Protein AF-A0A8C5B2S1-F1 (afdb_monomer_lite)

Foldseek 3Di:
DLPDDVVLVVVLVVVVVVCVVVVHPDDDDDDPPQCDPPHNNCSVVSVVVSVVVSVVPPD

Sequence (59 aa):
MVSNADNCQTFIHSSIKFLRTHGFDGLDLDWEYPGSRGSPPEDKKRFTLLCKVGSRWYQ

Structure (mmCIF, N/CA/C/O backbone):
data_AF-A0A8C5B2S1-F1
#
_entry.id   AF-A0A8C5B2S1-F1
#
loop_
_atom_site.group_PDB
_atom_site.id
_atom_site.type_symbol
_atom_site.label_atom_id
_atom_site.label_alt_id
_atom_site.label_comp_id
_atom_site.label_asym_id
_atom_site.label_entity_id
_atom_site.label_seq_id
_atom_site.pdbx_PDB_ins_code
_atom_site.Cartn_x
_atom_site.Cartn_y
_atom_site.Cartn_z
_atom_site.occupancy
_atom_site.B_iso_or_equiv
_atom_site.auth_seq_id
_atom_site.auth_comp_id
_atom_site.auth_asym_id
_atom_site.auth_atom_id
_atom_site.pdbx_PDB_model_num
ATOM 1 N N . MET A 1 1 ? 7.787 3.712 1.230 1.00 89.69 1 MET A N 1
ATOM 2 C CA . MET A 1 1 ? 6.720 2.939 1.904 1.00 89.69 1 MET A CA 1
A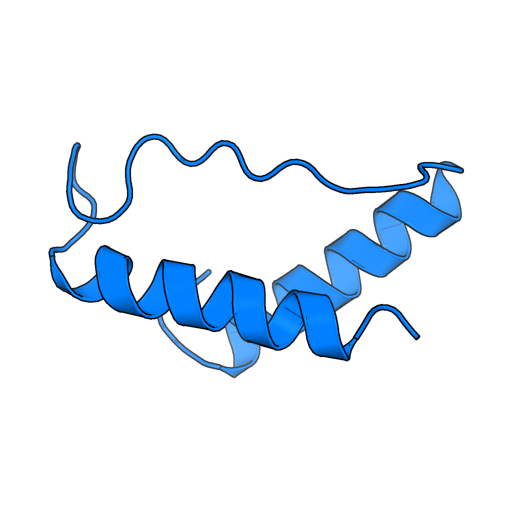TOM 3 C C . MET A 1 1 ? 7.012 1.441 1.889 1.00 89.69 1 MET A C 1
ATOM 5 O O . MET A 1 1 ? 7.325 0.911 2.939 1.00 89.69 1 MET A O 1
ATOM 9 N N . VAL A 1 2 ? 6.975 0.753 0.741 1.00 95.44 2 VAL A N 1
ATOM 10 C CA . VAL A 1 2 ? 7.106 -0.723 0.695 1.00 95.44 2 VAL A CA 1
ATOM 11 C C . VAL A 1 2 ? 8.544 -1.268 0.703 1.00 95.44 2 VAL A C 1
ATOM 13 O O . VAL A 1 2 ? 8.749 -2.478 0.685 1.00 95.44 2 VAL A O 1
ATOM 16 N N . SER A 1 3 ? 9.551 -0.394 0.693 1.00 92.88 3 SER A N 1
ATOM 17 C CA . SER A 1 3 ? 10.962 -0.761 0.516 1.00 92.88 3 SER A CA 1
ATOM 18 C C . SER A 1 3 ? 11.590 -1.479 1.715 1.00 92.88 3 SER A C 1
ATOM 20 O O . SER A 1 3 ? 12.590 -2.170 1.536 1.00 92.88 3 SER A O 1
ATOM 22 N N . ASN A 1 4 ? 11.020 -1.345 2.917 1.00 93.69 4 ASN A N 1
ATOM 23 C CA . ASN A 1 4 ? 11.437 -2.067 4.121 1.00 93.69 4 ASN A CA 1
ATOM 24 C C . ASN A 1 4 ? 10.243 -2.309 5.069 1.00 93.69 4 ASN A C 1
ATOM 26 O O . ASN A 1 4 ? 9.163 -1.741 4.881 1.00 93.69 4 ASN A O 1
ATOM 30 N N . ALA A 1 5 ? 10.443 -3.175 6.066 1.00 91.25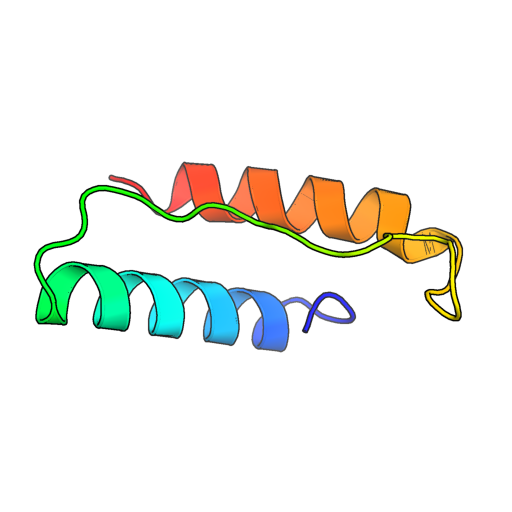 5 ALA A N 1
ATOM 31 C CA . ALA A 1 5 ? 9.390 -3.605 6.984 1.00 91.25 5 ALA A CA 1
ATOM 32 C C . ALA A 1 5 ? 8.897 -2.477 7.907 1.00 91.25 5 ALA A C 1
ATOM 34 O O . ALA A 1 5 ? 7.687 -2.316 8.058 1.00 91.25 5 ALA A O 1
ATOM 35 N N . ASP A 1 6 ? 9.801 -1.657 8.449 1.00 94.75 6 ASP A N 1
ATOM 36 C CA . ASP A 1 6 ? 9.458 -0.593 9.405 1.00 94.75 6 ASP A CA 1
ATOM 37 C C . ASP A 1 6 ? 8.581 0.496 8.770 1.00 94.75 6 ASP A C 1
ATOM 39 O O . ASP A 1 6 ? 7.596 0.954 9.356 1.00 94.75 6 ASP A O 1
ATOM 43 N N . ASN A 1 7 ? 8.878 0.871 7.523 1.00 95.50 7 ASN A N 1
ATOM 44 C CA . ASN A 1 7 ? 8.064 1.813 6.758 1.00 95.50 7 ASN A CA 1
ATOM 45 C C . ASN A 1 7 ? 6.676 1.239 6.445 1.00 95.50 7 ASN A C 1
ATOM 47 O O . ASN A 1 7 ? 5.686 1.971 6.470 1.00 95.50 7 ASN A O 1
ATOM 51 N N . CYS A 1 8 ? 6.598 -0.062 6.156 1.00 94.25 8 CYS A N 1
ATOM 52 C CA . CYS A 1 8 ? 5.335 -0.757 5.923 1.00 94.25 8 CYS A CA 1
ATOM 53 C C . CYS A 1 8 ? 4.485 -0.787 7.203 1.00 94.25 8 CYS A C 1
ATOM 55 O O . CYS A 1 8 ? 3.303 -0.452 7.168 1.00 94.25 8 CYS A O 1
ATOM 57 N N . GLN A 1 9 ? 5.096 -1.098 8.350 1.00 93.81 9 GLN A N 1
ATOM 58 C CA . GLN A 1 9 ? 4.418 -1.095 9.645 1.00 93.81 9 GLN A CA 1
ATOM 59 C C . GLN A 1 9 ? 3.933 0.307 10.030 1.00 93.81 9 GLN A C 1
ATOM 61 O O . GLN A 1 9 ? 2.795 0.469 10.467 1.00 93.81 9 GLN A O 1
ATOM 66 N N . THR A 1 10 ? 4.763 1.327 9.801 1.00 96.31 10 THR A N 1
ATOM 67 C CA . THR A 1 10 ? 4.397 2.729 10.033 1.00 96.31 10 THR A CA 1
ATOM 68 C C . THR A 1 10 ? 3.182 3.130 9.200 1.00 96.31 10 THR A C 1
ATOM 70 O O . THR A 1 10 ? 2.255 3.734 9.736 1.00 96.31 10 THR A O 1
ATOM 73 N N . PHE A 1 11 ? 3.156 2.758 7.915 1.00 96.06 11 PHE A N 1
ATOM 74 C CA . PHE A 1 11 ? 2.015 3.006 7.033 1.00 96.06 11 PHE A CA 1
ATOM 75 C C . PHE A 1 11 ? 0.747 2.295 7.522 1.00 96.06 11 PHE A C 1
ATOM 77 O O . PHE A 1 11 ? -0.292 2.928 7.660 1.00 96.06 11 PHE A O 1
ATOM 84 N N . ILE A 1 12 ? 0.828 1.007 7.865 1.00 95.06 12 ILE A N 1
ATOM 85 C CA . ILE A 1 12 ? -0.335 0.246 8.345 1.00 95.06 12 ILE A CA 1
ATOM 86 C C . ILE A 1 12 ? -0.906 0.859 9.629 1.00 95.06 12 ILE A C 1
ATOM 88 O O . ILE A 1 12 ? -2.113 1.077 9.729 1.00 95.06 12 ILE A O 1
ATOM 92 N N . HIS A 1 13 ? -0.052 1.176 10.605 1.00 95.31 13 HIS A N 1
ATOM 93 C CA . HIS A 1 13 ? -0.496 1.760 11.869 1.00 95.31 13 HIS A CA 1
ATOM 94 C C . HIS A 1 13 ? -1.119 3.148 11.679 1.00 95.31 13 HIS A C 1
ATOM 96 O O . HIS A 1 13 ? -2.147 3.447 12.293 1.00 95.31 13 HIS A O 1
ATOM 102 N N . SER A 1 14 ? -0.520 3.998 10.838 1.00 96.94 14 SER A N 1
ATOM 103 C CA . SER A 1 14 ? -1.054 5.337 10.586 1.00 96.94 14 SER A CA 1
ATOM 104 C C . SER A 1 14 ? -2.378 5.283 9.822 1.00 96.94 14 SER A C 1
ATOM 106 O O . SER A 1 14 ? -3.304 6.003 10.194 1.00 96.94 14 SER A O 1
ATOM 108 N N . SER A 1 15 ? -2.519 4.378 8.847 1.00 96.56 15 SER A N 1
ATOM 109 C CA . SER A 1 15 ? -3.778 4.134 8.140 1.00 96.56 15 SER A CA 1
ATOM 110 C C . SER A 1 15 ? -4.875 3.642 9.082 1.00 96.56 15 SER A C 1
ATOM 112 O O . SER A 1 15 ? -5.941 4.246 9.114 1.00 96.56 15 SER A O 1
ATOM 114 N N . ILE A 1 16 ? -4.627 2.618 9.910 1.00 95.06 16 ILE A N 1
ATOM 115 C CA . ILE A 1 16 ? -5.627 2.124 10.880 1.00 95.06 16 ILE A CA 1
ATOM 116 C C . ILE A 1 16 ? -6.082 3.250 11.811 1.00 95.06 16 ILE A C 1
ATOM 118 O O . ILE A 1 16 ? -7.280 3.414 12.049 1.00 95.06 16 ILE A O 1
ATOM 122 N N . LYS A 1 17 ? -5.133 4.041 12.328 1.00 96.94 17 LYS A N 1
ATOM 123 C CA . LYS A 1 17 ? -5.447 5.188 13.184 1.00 96.94 17 LYS A CA 1
ATOM 124 C C . LYS A 1 17 ? -6.348 6.181 12.451 1.00 96.94 17 LYS A C 1
ATOM 126 O O . LYS A 1 17 ? -7.378 6.557 12.995 1.00 96.94 17 LYS A O 1
ATOM 131 N N . PHE A 1 18 ? -5.984 6.564 11.229 1.00 98.06 18 PHE A N 1
ATOM 132 C CA . PHE A 1 18 ? -6.754 7.499 10.414 1.00 98.06 18 PHE A CA 1
ATOM 133 C C . PHE A 1 18 ? -8.183 6.999 10.159 1.00 98.06 18 PHE A C 1
ATOM 135 O O . PHE A 1 18 ? -9.140 7.720 10.433 1.00 98.06 18 PHE A O 1
ATOM 142 N N . LEU A 1 19 ? -8.339 5.748 9.714 1.00 97.06 19 LEU A N 1
ATOM 143 C CA . LEU A 1 19 ? -9.649 5.158 9.428 1.00 97.06 19 LEU A CA 1
ATOM 144 C C . LEU A 1 19 ? -10.550 5.172 10.666 1.00 97.06 19 LEU A C 1
ATOM 146 O O . LEU A 1 19 ? -11.678 5.651 10.597 1.00 97.06 19 LEU A O 1
ATOM 150 N N . ARG A 1 20 ? -10.027 4.737 11.821 1.00 96.44 20 ARG A N 1
ATOM 151 C CA . ARG A 1 20 ? -10.770 4.727 13.091 1.00 96.44 20 ARG A CA 1
ATOM 152 C C . ARG A 1 20 ? -11.121 6.133 13.572 1.00 96.44 20 ARG A C 1
ATOM 154 O O . ARG A 1 20 ? -12.223 6.343 14.064 1.00 96.44 20 ARG A O 1
ATOM 161 N N . THR A 1 21 ? -10.209 7.095 13.426 1.00 98.25 21 THR A N 1
ATOM 162 C CA . THR A 1 21 ? -10.457 8.498 13.794 1.00 98.25 21 THR A CA 1
ATOM 163 C C . THR A 1 21 ? -11.591 9.116 12.979 1.00 98.25 21 THR A C 1
ATOM 165 O O . THR A 1 21 ? -12.328 9.944 13.507 1.00 98.25 21 THR A O 1
ATOM 168 N N . HIS A 1 22 ? -11.749 8.711 11.721 1.00 98.19 22 HIS A N 1
ATOM 169 C CA . HIS A 1 22 ? -12.730 9.292 10.807 1.00 98.19 22 HIS A CA 1
ATOM 170 C C . HIS A 1 22 ? -13.953 8.400 10.541 1.00 98.19 22 HIS A C 1
ATOM 172 O O . HIS A 1 22 ? -14.823 8.797 9.772 1.00 98.19 22 HIS A O 1
ATOM 178 N N . GLY A 1 23 ? -14.053 7.236 11.190 1.00 97.12 23 GLY A N 1
ATOM 179 C CA . GLY A 1 23 ? -15.196 6.328 11.055 1.00 97.12 23 GLY A CA 1
ATOM 180 C C . GLY A 1 23 ? -15.283 5.620 9.699 1.00 97.12 23 GLY A C 1
ATOM 181 O O . GLY A 1 23 ? -16.382 5.318 9.252 1.00 97.12 23 GLY A O 1
ATOM 182 N N . PHE A 1 24 ? -14.151 5.382 9.032 1.00 97.56 24 PHE A N 1
ATOM 183 C CA . PHE A 1 24 ? -14.109 4.587 7.803 1.00 97.56 24 PHE A CA 1
ATOM 184 C C . PHE A 1 24 ? -14.045 3.088 8.112 1.00 97.56 24 PHE A C 1
ATOM 186 O O . PHE A 1 24 ? -13.273 2.658 8.972 1.00 97.56 24 PHE A O 1
ATOM 193 N N . ASP A 1 25 ? -14.771 2.288 7.332 1.00 95.25 25 ASP A N 1
ATOM 194 C CA . ASP A 1 25 ? -14.822 0.828 7.493 1.00 95.25 25 ASP A CA 1
ATOM 195 C C . ASP A 1 25 ? -13.667 0.088 6.800 1.00 95.25 25 ASP A C 1
ATOM 197 O O . ASP A 1 25 ? -13.388 -1.074 7.102 1.00 95.25 25 ASP A O 1
ATOM 201 N N . GLY A 1 26 ? -12.959 0.747 5.881 1.00 93.75 26 GLY A N 1
ATOM 202 C CA . GLY A 1 26 ? -11.913 0.110 5.091 1.00 93.75 26 GLY A CA 1
ATOM 203 C C . GLY A 1 26 ? -11.005 1.088 4.359 1.00 93.75 26 GLY A C 1
ATOM 204 O O . GLY A 1 26 ? -11.231 2.296 4.346 1.00 93.75 26 GLY A O 1
ATOM 205 N N . LEU A 1 27 ? -9.959 0.531 3.754 1.00 94.75 27 LEU A N 1
ATOM 206 C CA . LEU A 1 27 ? -8.977 1.239 2.943 1.00 94.75 27 LEU A CA 1
ATOM 207 C C . LEU A 1 27 ? -8.930 0.603 1.561 1.00 94.75 27 LEU A C 1
ATOM 209 O O . LEU A 1 27 ? -8.763 -0.611 1.453 1.00 94.75 27 LEU A O 1
ATOM 213 N N . ASP A 1 28 ? -9.006 1.437 0.534 1.00 96.25 28 ASP A N 1
ATOM 214 C CA . ASP A 1 28 ? -8.697 1.051 -0.835 1.00 96.25 28 ASP A CA 1
ATOM 215 C C . ASP A 1 28 ? -7.265 1.485 -1.185 1.00 96.25 28 ASP A C 1
ATOM 217 O O . ASP A 1 28 ? -6.820 2.566 -0.787 1.00 96.25 28 ASP A O 1
ATOM 221 N N . LEU A 1 29 ? -6.512 0.620 -1.869 1.00 94.88 29 LEU A N 1
ATOM 222 C CA . LEU A 1 29 ? -5.109 0.863 -2.223 1.00 94.88 29 LEU A CA 1
ATOM 223 C C . LEU A 1 29 ? -4.975 1.073 -3.731 1.00 94.88 29 LEU A C 1
ATOM 225 O O . LEU A 1 29 ? -4.808 0.113 -4.481 1.00 94.88 29 LEU A O 1
ATOM 229 N N . ASP A 1 30 ? -4.950 2.337 -4.141 1.00 96.56 30 ASP A N 1
ATOM 230 C CA . ASP A 1 30 ? -4.849 2.742 -5.544 1.00 96.56 30 ASP A CA 1
ATOM 231 C C . ASP A 1 30 ? -3.425 3.215 -5.902 1.00 96.56 30 ASP A C 1
ATOM 233 O O . ASP A 1 30 ? -3.122 4.406 -5.990 1.00 96.56 30 ASP A O 1
ATOM 237 N N . TRP A 1 31 ? -2.486 2.267 -6.018 1.00 96.44 31 TRP A N 1
ATOM 238 C CA . TRP A 1 31 ? -1.122 2.556 -6.480 1.00 96.44 31 TRP A CA 1
ATOM 239 C C . TRP A 1 31 ? -1.013 2.317 -7.988 1.00 96.44 31 TRP A C 1
ATOM 241 O O . TRP A 1 31 ? -1.117 1.180 -8.444 1.00 96.44 31 TRP A O 1
ATOM 251 N N . GLU A 1 32 ? -0.685 3.370 -8.745 1.00 96.25 32 GLU A N 1
ATOM 252 C CA . GLU A 1 32 ? -0.462 3.306 -10.192 1.00 96.25 32 GLU A CA 1
ATOM 253 C C . GLU A 1 32 ? 1.012 3.443 -10.650 1.00 96.25 32 GLU A C 1
ATOM 255 O O . GLU A 1 32 ? 1.520 4.543 -10.860 1.00 96.25 32 GLU A O 1
ATOM 260 N N . TYR A 1 33 ? 1.771 2.374 -10.892 1.00 95.69 33 TYR A N 1
ATOM 261 C CA . TYR A 1 33 ? 1.465 0.964 -10.640 1.00 95.69 33 TYR A CA 1
ATOM 262 C C . TYR A 1 33 ? 2.713 0.275 -10.066 1.00 95.69 33 TYR A C 1
ATOM 264 O O . TYR A 1 33 ? 3.828 0.627 -10.465 1.00 95.69 33 TYR A O 1
ATOM 272 N N . PRO A 1 34 ? 2.582 -0.731 -9.185 1.00 97.12 34 PRO A N 1
ATOM 273 C CA . PRO A 1 34 ? 3.731 -1.466 -8.666 1.00 97.12 34 PRO A CA 1
ATOM 274 C C . PRO A 1 34 ? 4.493 -2.170 -9.800 1.00 97.12 34 PRO A C 1
ATOM 276 O O . PRO A 1 34 ? 3.932 -2.998 -10.519 1.00 97.12 34 PRO A O 1
ATOM 279 N N . GLY A 1 35 ? 5.782 -1.864 -9.952 1.00 97.75 35 GLY A N 1
ATOM 280 C CA . GLY A 1 35 ? 6.622 -2.386 -11.036 1.00 97.75 35 GLY A CA 1
ATOM 281 C C . GLY A 1 35 ? 6.421 -1.703 -12.394 1.00 97.75 35 GLY A C 1
ATOM 282 O O . GLY A 1 35 ? 6.783 -2.272 -13.424 1.00 97.75 35 GLY A O 1
ATOM 283 N N . SER A 1 36 ? 5.808 -0.519 -12.440 1.00 97.62 36 SER A N 1
ATOM 284 C CA . 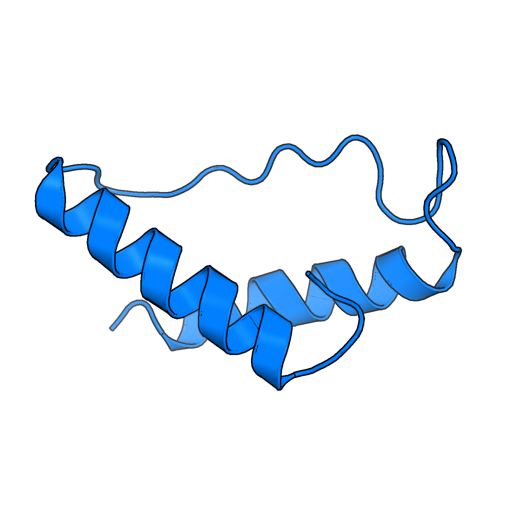SER A 1 36 ? 5.663 0.303 -13.650 1.00 97.62 36 SER A CA 1
ATOM 285 C C . SER A 1 36 ? 5.664 1.797 -13.302 1.00 97.62 36 SER A C 1
ATOM 287 O O . SER A 1 36 ? 5.678 2.170 -12.134 1.00 97.62 36 SER A O 1
ATOM 289 N N . ARG A 1 37 ? 5.697 2.682 -14.311 1.00 96.81 37 ARG A N 1
ATOM 290 C CA . ARG A 1 37 ? 5.683 4.153 -14.122 1.00 96.81 37 ARG A CA 1
ATOM 291 C C . ARG A 1 37 ? 6.747 4.673 -13.130 1.00 96.81 37 ARG A C 1
ATOM 293 O O . ARG A 1 37 ? 6.487 5.562 -12.329 1.00 96.81 37 ARG A O 1
ATOM 300 N N . GLY A 1 38 ? 7.953 4.105 -13.180 1.00 96.88 38 GLY A N 1
ATOM 301 C CA . GLY A 1 38 ? 9.068 4.474 -12.297 1.00 96.88 38 GLY A CA 1
ATOM 302 C C . GLY A 1 38 ? 9.159 3.668 -10.996 1.00 96.88 38 GLY A C 1
ATOM 303 O O . GLY A 1 38 ? 10.155 3.789 -10.288 1.00 96.88 38 G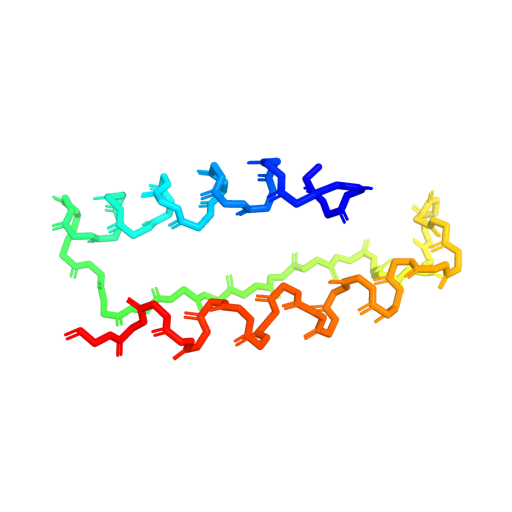LY A O 1
ATOM 304 N N . SER A 1 39 ? 8.183 2.803 -10.698 1.00 97.50 39 SER A N 1
ATOM 305 C CA . SER A 1 39 ? 8.301 1.815 -9.620 1.00 97.50 39 SER A CA 1
ATOM 306 C C . SER A 1 39 ? 9.199 0.644 -10.057 1.00 97.50 39 SER A C 1
ATOM 308 O O . SER A 1 39 ? 9.004 0.103 -11.153 1.00 97.50 39 SER A O 1
ATOM 310 N N . PRO A 1 40 ? 10.188 0.238 -9.239 1.00 97.50 40 PRO A N 1
ATOM 311 C CA . PRO A 1 40 ? 11.107 -0.839 -9.583 1.00 97.50 40 PRO A CA 1
ATOM 312 C C . PRO A 1 40 ? 10.410 -2.217 -9.620 1.00 97.50 40 PRO A C 1
ATOM 314 O O . PRO A 1 40 ? 9.415 -2.429 -8.920 1.00 97.50 40 PRO A O 1
ATOM 317 N N . PRO A 1 41 ? 10.911 -3.193 -10.406 1.00 97.56 41 PRO A N 1
ATOM 318 C CA . PRO A 1 41 ? 10.230 -4.476 -10.629 1.00 97.56 41 PRO A CA 1
ATOM 319 C C . PRO A 1 41 ? 9.896 -5.264 -9.354 1.00 97.56 41 PRO A C 1
ATOM 321 O O . PRO A 1 41 ? 8.888 -5.976 -9.300 1.00 97.56 41 PRO A O 1
ATOM 324 N N . GLU A 1 42 ? 10.718 -5.156 -8.307 1.00 97.62 42 GLU A N 1
ATOM 325 C CA . GLU A 1 42 ? 10.490 -5.853 -7.043 1.00 97.62 42 GLU A CA 1
ATOM 326 C C . GLU A 1 42 ? 9.277 -5.335 -6.253 1.00 97.62 42 GLU A C 1
ATOM 328 O O . GLU A 1 42 ? 8.749 -6.060 -5.400 1.00 97.62 42 GLU A O 1
ATOM 333 N N . ASP A 1 43 ? 8.769 -4.139 -6.562 1.00 97.62 43 ASP A N 1
ATOM 334 C CA . ASP A 1 43 ? 7.584 -3.588 -5.906 1.00 97.62 43 ASP A CA 1
ATOM 335 C C . ASP A 1 43 ? 6.322 -4.397 -6.206 1.00 97.62 43 ASP A C 1
ATOM 337 O O . ASP A 1 43 ? 5.417 -4.430 -5.377 1.00 97.62 43 ASP A O 1
ATOM 341 N N . LYS A 1 44 ? 6.291 -5.178 -7.295 1.00 96.56 44 LYS A N 1
ATOM 342 C CA . LYS A 1 44 ? 5.232 -6.174 -7.520 1.00 96.56 44 LYS A CA 1
ATOM 343 C C . LYS A 1 44 ? 5.127 -7.168 -6.354 1.00 96.56 44 LYS A C 1
ATOM 345 O O . LYS A 1 44 ? 4.034 -7.484 -5.875 1.00 96.56 44 LYS A O 1
ATOM 350 N N . LYS A 1 45 ? 6.271 -7.658 -5.859 1.00 96.81 45 LYS A N 1
ATOM 351 C CA . LYS A 1 45 ? 6.322 -8.576 -4.708 1.00 96.81 45 LYS A CA 1
ATOM 352 C C . LYS A 1 45 ? 6.064 -7.830 -3.404 1.00 96.81 45 LYS A C 1
ATOM 354 O O . LYS A 1 45 ? 5.328 -8.330 -2.556 1.00 96.81 45 LYS A O 1
ATOM 359 N N . ARG A 1 46 ? 6.638 -6.635 -3.242 1.00 96.81 46 ARG A N 1
ATOM 360 C CA . ARG A 1 46 ? 6.458 -5.842 -2.020 1.00 96.81 46 ARG A CA 1
ATOM 361 C C . ARG A 1 46 ? 5.010 -5.378 -1.831 1.00 96.81 46 ARG A C 1
ATOM 363 O O . ARG A 1 46 ? 4.527 -5.402 -0.707 1.00 96.81 46 ARG A O 1
ATOM 370 N N . PHE A 1 47 ? 4.290 -5.062 -2.907 1.00 96.50 47 PHE A N 1
ATOM 371 C CA . PHE A 1 47 ? 2.857 -4.764 -2.860 1.00 96.50 47 PHE A CA 1
ATOM 372 C C . PHE A 1 47 ? 2.045 -5.966 -2.359 1.00 96.50 47 PHE A C 1
ATOM 374 O O . PHE A 1 47 ? 1.236 -5.836 -1.447 1.00 96.50 47 PHE A O 1
ATOM 381 N N . THR A 1 48 ? 2.348 -7.173 -2.850 1.00 95.25 48 THR A N 1
ATOM 382 C CA . THR A 1 48 ? 1.735 -8.408 -2.323 1.00 95.25 48 THR A CA 1
ATOM 383 C C . THR A 1 48 ? 1.992 -8.583 -0.820 1.00 95.25 48 THR A C 1
ATOM 385 O O . THR A 1 48 ? 1.104 -9.008 -0.081 1.00 95.25 48 THR A O 1
ATOM 388 N N . LEU A 1 49 ? 3.208 -8.278 -0.354 1.00 93.88 49 LEU A N 1
ATOM 389 C CA . LEU A 1 49 ? 3.549 -8.352 1.069 1.00 93.88 49 LEU A CA 1
ATOM 390 C C . LEU A 1 49 ? 2.779 -7.316 1.893 1.00 93.88 49 LEU A C 1
ATOM 392 O O . LEU A 1 49 ? 2.252 -7.676 2.941 1.00 93.88 49 LEU A O 1
ATOM 396 N N . LEU A 1 50 ? 2.656 -6.078 1.406 1.00 94.06 50 LEU A N 1
ATOM 397 C CA . LEU A 1 50 ? 1.857 -5.031 2.047 1.00 94.06 50 LEU A CA 1
ATOM 398 C C . LEU A 1 50 ? 0.415 -5.503 2.290 1.00 94.06 50 LEU A C 1
ATOM 400 O O . LEU A 1 50 ? -0.053 -5.444 3.426 1.00 94.06 50 LEU A O 1
ATOM 404 N N . CYS A 1 51 ? -0.253 -6.050 1.269 1.00 93.38 51 CYS A N 1
ATOM 405 C CA . CYS A 1 51 ? -1.633 -6.532 1.395 1.00 93.38 51 CYS A CA 1
ATOM 406 C C . CYS A 1 51 ? -1.768 -7.681 2.410 1.00 93.38 51 CYS A C 1
ATOM 408 O O . CYS A 1 51 ? -2.698 -7.692 3.213 1.00 93.38 51 CYS A O 1
ATOM 410 N N . LYS A 1 52 ? -0.814 -8.626 2.423 1.00 90.62 52 LYS A N 1
ATOM 411 C CA . LYS A 1 52 ? -0.801 -9.753 3.378 1.00 90.62 52 LYS A CA 1
ATOM 412 C C . LYS A 1 52 ? -0.567 -9.322 4.822 1.00 90.62 52 LYS A C 1
ATOM 414 O O . LYS A 1 52 ? -1.092 -9.943 5.744 1.00 90.62 52 LYS A O 1
ATOM 419 N N . VAL A 1 53 ? 0.289 -8.323 5.032 1.00 85.25 53 VAL A N 1
ATOM 420 C CA . VAL A 1 53 ? 0.553 -7.804 6.374 1.00 85.25 53 VAL A CA 1
ATOM 421 C C . VAL A 1 53 ? -0.669 -7.025 6.842 1.00 85.25 53 VAL A C 1
ATOM 423 O O . VAL A 1 53 ? -1.189 -7.344 7.904 1.00 85.25 53 VAL A O 1
ATOM 426 N N . GLY A 1 54 ? -1.195 -6.101 6.031 1.00 76.38 54 GLY A N 1
ATOM 427 C CA . GLY A 1 54 ? -2.396 -5.322 6.354 1.00 76.38 54 GLY A CA 1
ATOM 428 C C . GLY A 1 54 ? -3.597 -6.189 6.745 1.00 76.38 54 GLY A C 1
ATOM 429 O O . GLY A 1 54 ? -4.224 -5.927 7.768 1.00 76.38 54 GLY A O 1
ATOM 430 N N . SER A 1 55 ? -3.850 -7.288 6.024 1.00 76.69 55 SER A N 1
ATOM 431 C CA . SER A 1 55 ? -4.949 -8.209 6.349 1.00 76.69 55 SER A CA 1
ATOM 432 C C . SER A 1 55 ? -4.796 -8.909 7.704 1.00 76.69 55 SER A C 1
ATOM 434 O O . SER A 1 55 ? -5.783 -9.361 8.271 1.00 76.69 55 SER A O 1
ATOM 436 N N . ARG A 1 56 ? -3.571 -9.035 8.234 1.00 77.50 56 ARG A N 1
ATOM 437 C CA . ARG A 1 56 ? -3.314 -9.652 9.546 1.00 77.50 56 ARG A CA 1
ATOM 438 C C . ARG A 1 56 ? -3.578 -8.692 10.709 1.00 77.50 56 ARG A C 1
ATOM 440 O O . ARG A 1 56 ? -3.862 -9.155 11.805 1.00 77.50 56 ARG A O 1
ATOM 447 N N . TRP A 1 57 ? -3.481 -7.385 10.473 1.00 65.25 57 TRP A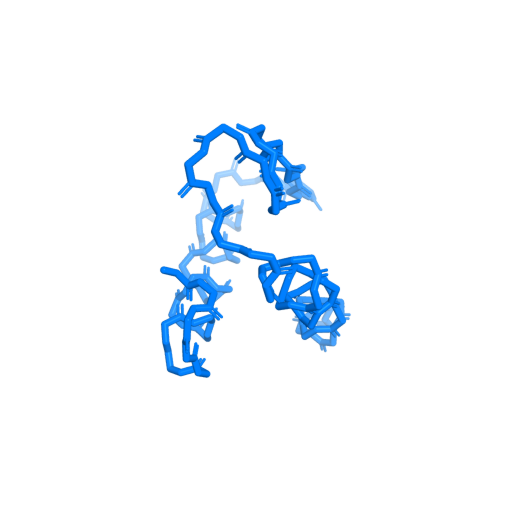 N 1
ATOM 448 C CA . TRP A 1 57 ? -3.695 -6.351 11.492 1.00 65.25 57 TRP A CA 1
ATOM 449 C C . TRP A 1 57 ? -5.161 -5.915 11.624 1.00 65.25 57 TRP A C 1
ATOM 451 O O . TRP A 1 57 ? -5.479 -5.150 12.529 1.00 65.25 57 TRP A O 1
ATOM 461 N N . TYR A 1 58 ? -6.048 -6.391 10.746 1.00 59.06 58 TYR A N 1
ATOM 462 C CA . TYR A 1 58 ? -7.491 -6.142 10.805 1.00 59.06 58 TYR A CA 1
ATOM 463 C C . TYR A 1 58 ? -8.204 -7.196 11.679 1.00 59.06 58 TYR A C 1
ATOM 465 O O . TYR A 1 58 ? -9.062 -7.943 11.212 1.00 59.06 58 TYR A O 1
ATOM 473 N N . GLN A 1 59 ? -7.793 -7.283 12.945 1.00 48.56 59 GLN A N 1
ATOM 474 C CA . GLN A 1 59 ? -8.521 -7.943 14.038 1.00 48.56 59 GLN A CA 1
ATOM 475 C C . GLN A 1 59 ? -8.817 -6.896 15.114 1.00 48.56 59 GLN A C 1
ATOM 477 O O . GLN A 1 59 ? -9.889 -7.004 15.741 1.00 48.56 59 GLN A O 1
#

InterPro domains:
  IPR001223 Glycoside hydrolase family 18, catalytic domain [PF00704] (1-51)
  IPR001223 Glycoside hydrolase family 18, catalytic domain [PS51910] (1-59)
  IPR001579 Glycosyl hydrolase family 18, active site [PS01095] (24-32)
  IPR017853 Glycoside h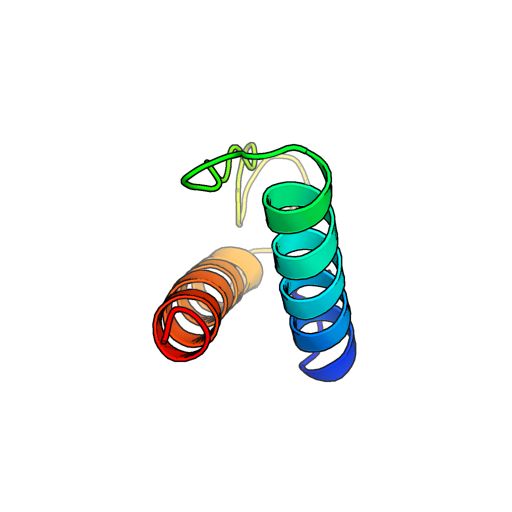ydrolase superfamily [SSF51445] (1-52)
  IPR050314 Glycosyl hydrolase family 18 [PTHR11177] (1-52)

pLDDT: mean 92.69, std 9.49, range [48.56, 98.25]

Organism: Gadus morhua (NCBI:txid8049)

Radius of gyration: 12.13 Å; chains: 1; bounding box: 27×19×28 Å

Secondary structure (DSSP, 8-state):
-TTSHHHHHHHHHHHHHHHHHHT-S------S-TTSTT--TTHHHHHHHHHHHHHHH--